Protein AF-U7V4X0-F1 (afdb_monomer_lite)

Radius of gyration: 21.75 Å; chains: 1; bounding box: 65×29×73 Å

Secondary structure (DSSP, 8-state):
-----------PPPTT-S-----S-EEEEE-TTS-EEEEESEEETTSPEEEEEE--B-TTSSSBPEEEEEEGGGTS-BSS---BTTB--S-SSEEEEEE--TTS-EEEEEPP--TTTBPTTPPPP-TT-EEEEEEEESSSSTTPPPB-SEEEEEEEE--------------

pLDDT: mean 84.2, std 22.95, range [29.59, 98.75]

Foldseek 3Di:
DDDDDPPDDDDDPPVVPPDDPLPADWDWFADPVRKIKTWGQADEPQFWTKIKIFDQAFQVLQFHFKKWKAKPQLLQAWQDADADPPHDWPDGRTQDIDGAGSRRIDIDTGGQSDPNTTHPPRDHDDQQDKMWMWMFTDTRDPRGDTDIDTRDIHGYHYHPPPPDDDPPPDD

Sequence (171 aa):
GNQADPNQGGNQANPNQGGNNVVGEVDVHTYDDGAKVYIPEQWQVGQPLKIRGEGFKTQDGTSGSVIAVKLNGGALAPKVDATFEGKKGNSTGVWLYIQADANGNFTAEIPFPGADQVKEGVAVPNVGDEVSVNLLSGSMKKGDTPRGGEANDVTIVAGGGNNAGGNNAGG

Structure (mmCIF, N/CA/C/O backbone):
data_AF-U7V4X0-F1
#
_entry.id   AF-U7V4X0-F1
#
loop_
_atom_site.group_PDB
_atom_site.id
_atom_site.type_symbol
_atom_site.label_atom_id
_atom_site.label_alt_id
_atom_site.label_comp_id
_atom_site.label_asym_id
_atom_site.label_entity_id
_atom_site.label_seq_id
_atom_site.pdbx_PDB_ins_code
_atom_site.Cartn_x
_atom_site.Cartn_y
_atom_site.Cartn_z
_atom_site.occupancy
_atom_site.B_iso_or_equiv
_atom_site.auth_seq_id
_atom_site.auth_comp_id
_atom_site.auth_asym_id
_atom_site.auth_atom_id
_atom_site.pdbx_PDB_model_num
ATOM 1 N N . GLY A 1 1 ? -43.343 -9.900 -55.733 1.00 36.16 1 GLY A N 1
ATOM 2 C CA . GLY A 1 1 ? -43.227 -11.169 -54.996 1.00 36.16 1 GLY A CA 1
ATOM 3 C C . GLY A 1 1 ? -41.993 -11.097 -54.132 1.00 36.16 1 GLY A C 1
ATOM 4 O O . GLY A 1 1 ? -40.939 -10.813 -54.674 1.00 36.16 1 GLY A O 1
ATOM 5 N N . ASN A 1 2 ? -42.187 -11.310 -52.833 1.00 38.78 2 ASN A N 1
ATOM 6 C CA . ASN A 1 2 ? -41.221 -11.404 -51.734 1.00 38.78 2 ASN A CA 1
ATOM 7 C C . ASN A 1 2 ? -40.385 -10.172 -51.342 1.00 38.78 2 ASN A C 1
ATOM 9 O O . ASN A 1 2 ? -39.346 -9.847 -51.901 1.00 38.78 2 ASN A O 1
ATOM 13 N N . GLN A 1 3 ? -40.898 -9.570 -50.272 1.00 40.66 3 GLN A N 1
ATOM 14 C CA . GLN A 1 3 ? -40.283 -8.750 -49.238 1.00 40.66 3 GLN A CA 1
ATOM 15 C C . GLN A 1 3 ? -39.162 -9.508 -48.495 1.00 40.66 3 GLN A C 1
ATOM 17 O O . GLN A 1 3 ? -39.349 -10.670 -48.139 1.00 40.66 3 GLN A O 1
ATOM 22 N N . ALA A 1 4 ? -38.048 -8.829 -48.208 1.00 37.16 4 ALA A N 1
ATOM 23 C CA . ALA A 1 4 ? -37.154 -9.136 -47.089 1.00 37.16 4 ALA A CA 1
ATOM 24 C C . ALA A 1 4 ? -36.409 -7.853 -46.672 1.00 37.16 4 ALA A C 1
ATOM 26 O O . ALA A 1 4 ? -35.612 -7.304 -47.429 1.00 37.16 4 ALA A O 1
ATOM 27 N N . ASP A 1 5 ? -36.741 -7.368 -45.481 1.00 45.66 5 ASP A N 1
ATOM 28 C CA . ASP A 1 5 ? -36.078 -6.301 -44.728 1.00 45.66 5 ASP A CA 1
ATOM 29 C C . ASP A 1 5 ? -34.897 -6.911 -43.945 1.00 45.66 5 ASP A C 1
ATOM 31 O O . ASP A 1 5 ? -35.098 -7.963 -43.332 1.00 45.66 5 ASP A O 1
ATOM 35 N N . PRO A 1 6 ? -33.687 -6.319 -43.931 1.00 42.66 6 PRO A N 1
ATOM 36 C CA . PRO A 1 6 ? -32.639 -6.726 -43.011 1.00 42.66 6 PRO A CA 1
ATOM 37 C C . PRO A 1 6 ? -32.286 -5.597 -42.036 1.00 42.66 6 PRO A C 1
ATOM 39 O O . PRO A 1 6 ? -31.148 -5.137 -41.989 1.00 42.66 6 PRO A O 1
ATOM 42 N N . ASN A 1 7 ? -33.233 -5.183 -41.199 1.00 45.16 7 ASN A N 1
ATOM 43 C CA . ASN A 1 7 ? -32.886 -4.664 -39.882 1.00 45.16 7 ASN A CA 1
ATOM 44 C C . ASN A 1 7 ? -32.967 -5.809 -38.865 1.00 45.16 7 ASN A C 1
ATOM 46 O O . ASN A 1 7 ? -34.043 -6.086 -38.345 1.00 45.16 7 ASN A O 1
ATOM 50 N N . GLN A 1 8 ? -31.836 -6.478 -38.601 1.00 37.00 8 GLN A N 1
ATOM 51 C CA . GLN A 1 8 ? -31.491 -7.078 -37.300 1.00 37.00 8 GLN A CA 1
ATOM 52 C C . GLN A 1 8 ? -30.094 -7.723 -37.330 1.00 37.00 8 GLN A C 1
ATOM 54 O O . GLN A 1 8 ? -29.831 -8.638 -38.103 1.00 37.00 8 GLN A O 1
ATOM 59 N N . GLY A 1 9 ? -29.211 -7.246 -36.449 1.00 30.27 9 GLY A N 1
ATOM 60 C CA . GLY A 1 9 ? -27.835 -7.720 -36.263 1.00 30.27 9 GLY A CA 1
ATOM 61 C C . GLY A 1 9 ? -26.898 -6.521 -36.104 1.00 30.27 9 GLY A C 1
ATOM 62 O O . GLY A 1 9 ? -26.210 -6.137 -37.034 1.00 30.27 9 GLY A O 1
ATOM 63 N N . GLY A 1 10 ? -26.935 -5.767 -35.007 1.00 34.62 10 GLY A N 1
ATOM 64 C CA . GLY A 1 10 ? -26.677 -6.299 -33.676 1.00 34.62 10 GLY A CA 1
ATOM 65 C C . GLY A 1 10 ? -25.168 -6.384 -33.445 1.00 34.62 10 GLY A C 1
ATOM 66 O O . GLY A 1 10 ? -24.607 -7.468 -33.438 1.00 34.62 10 GLY A O 1
ATOM 67 N N . ASN A 1 11 ? -24.515 -5.236 -33.270 1.00 41.41 11 ASN A N 1
ATOM 68 C CA . ASN A 1 11 ? -23.430 -5.123 -32.303 1.00 41.41 11 ASN A CA 1
ATOM 69 C C . ASN A 1 11 ? -23.333 -3.658 -31.887 1.00 41.41 11 ASN A C 1
ATOM 71 O O . ASN A 1 11 ? -22.601 -2.853 -32.460 1.00 41.41 11 ASN A O 1
ATOM 75 N N . GLN A 1 12 ? -24.155 -3.308 -30.897 1.00 37.59 12 GLN A N 1
ATOM 76 C CA . GLN A 1 12 ? -23.847 -2.178 -30.039 1.00 37.59 12 GLN A CA 1
ATOM 77 C C . GLN A 1 12 ? -22.413 -2.397 -29.563 1.00 37.59 12 GLN A C 1
ATOM 79 O O . GLN A 1 12 ? -22.116 -3.420 -28.944 1.00 37.59 12 GLN A O 1
ATOM 84 N N . ALA A 1 13 ? -21.524 -1.472 -29.919 1.00 36.62 13 ALA A N 1
ATOM 85 C CA . ALA A 1 13 ? -20.204 -1.399 -29.332 1.00 36.62 13 ALA A CA 1
ATOM 86 C C . ALA A 1 13 ? -20.380 -1.508 -27.816 1.00 36.62 13 ALA A C 1
ATOM 88 O O . ALA A 1 13 ? -21.064 -0.681 -27.212 1.00 36.62 13 ALA A O 1
ATOM 89 N N . ASN A 1 14 ? -19.838 -2.571 -27.223 1.00 39.50 14 ASN A N 1
ATOM 90 C CA . ASN A 1 14 ? -19.773 -2.684 -25.779 1.00 39.50 14 ASN A CA 1
ATOM 91 C C . ASN A 1 14 ? -18.962 -1.470 -25.284 1.00 39.50 14 ASN A C 1
ATOM 93 O O . ASN A 1 14 ? -17.792 -1.353 -25.660 1.00 39.50 14 ASN A O 1
ATOM 97 N N . PRO A 1 15 ? -19.536 -0.562 -24.476 1.00 43.69 15 PRO A N 1
ATOM 98 C CA . PRO A 1 15 ? -18.831 0.628 -24.012 1.00 43.69 15 PRO A CA 1
ATOM 99 C C . PRO A 1 15 ? -17.681 0.323 -23.033 1.00 43.69 15 PRO A C 1
ATOM 101 O O . PRO A 1 15 ? -17.027 1.248 -22.566 1.00 43.69 15 PRO A O 1
ATOM 104 N N . ASN A 1 16 ? -17.347 -0.950 -22.782 1.00 41.72 16 ASN A N 1
ATOM 105 C CA . ASN A 1 16 ? -16.147 -1.344 -22.037 1.00 41.72 16 ASN A CA 1
ATOM 106 C C . ASN A 1 16 ? -14.811 -1.125 -22.778 1.00 41.72 16 ASN A C 1
ATOM 108 O O . ASN A 1 16 ? -13.767 -1.529 -22.271 1.00 41.72 16 ASN A O 1
ATOM 112 N N . GLN A 1 17 ? -14.782 -0.432 -23.920 1.00 40.59 17 GLN A N 1
ATOM 113 C CA . GLN A 1 17 ? -13.534 0.098 -24.497 1.00 40.59 17 GLN A CA 1
ATOM 114 C C . GLN A 1 17 ? -13.095 1.412 -23.823 1.00 40.59 17 GLN A C 1
ATOM 116 O O . GLN A 1 17 ? -12.699 2.374 -24.476 1.00 40.59 17 GLN A O 1
ATOM 121 N N . GLY A 1 18 ? -13.156 1.437 -22.491 1.00 29.59 18 GLY A N 1
ATOM 122 C CA . GLY A 1 18 ? -12.633 2.496 -21.639 1.00 29.59 18 GLY A CA 1
ATOM 123 C C . GLY A 1 18 ? -11.625 1.916 -20.653 1.00 29.59 18 GLY A C 1
ATOM 124 O O . GLY A 1 18 ? -12.014 1.442 -19.595 1.00 29.59 18 GLY A O 1
ATOM 125 N N . GLY A 1 19 ? -10.344 1.929 -21.033 1.00 36.62 19 GLY A N 1
ATOM 126 C CA . GLY A 1 19 ? -9.169 1.881 -20.150 1.00 36.62 19 GLY A CA 1
ATOM 127 C C . GLY A 1 19 ? -9.265 1.044 -18.871 1.00 36.62 19 GLY A C 1
ATOM 128 O O . GLY A 1 19 ? -9.115 1.593 -17.783 1.00 36.62 19 GLY A O 1
ATOM 129 N N . ASN A 1 20 ? -9.448 -0.272 -18.981 1.00 38.19 20 ASN A N 1
ATOM 130 C CA . ASN A 1 20 ? -9.337 -1.159 -17.826 1.00 38.19 20 ASN A CA 1
ATOM 131 C C . ASN A 1 20 ? -7.913 -1.728 -17.763 1.00 38.19 20 ASN A C 1
ATOM 133 O O . ASN A 1 20 ? -7.625 -2.787 -18.314 1.00 38.19 20 ASN A O 1
ATOM 137 N N . ASN A 1 21 ? -7.014 -0.997 -17.099 1.00 42.78 21 ASN A N 1
ATOM 138 C CA . ASN A 1 21 ? -5.688 -1.474 -16.695 1.00 42.78 21 ASN A CA 1
ATOM 139 C C . ASN A 1 21 ? -5.840 -2.526 -15.573 1.00 42.78 21 ASN A C 1
ATOM 141 O O . ASN A 1 21 ? -5.455 -2.296 -14.430 1.00 42.78 21 ASN A O 1
ATOM 145 N N . VAL A 1 22 ? -6.465 -3.664 -15.879 1.00 47.19 22 VAL A N 1
ATOM 146 C CA . VAL A 1 22 ? -6.387 -4.875 -15.052 1.00 47.19 22 VAL A CA 1
ATOM 147 C C . VAL A 1 22 ? -5.312 -5.739 -15.695 1.00 47.19 22 VAL A C 1
ATOM 149 O O . VAL A 1 22 ? -5.599 -6.684 -16.422 1.00 47.19 22 VAL A O 1
ATOM 152 N N . VAL 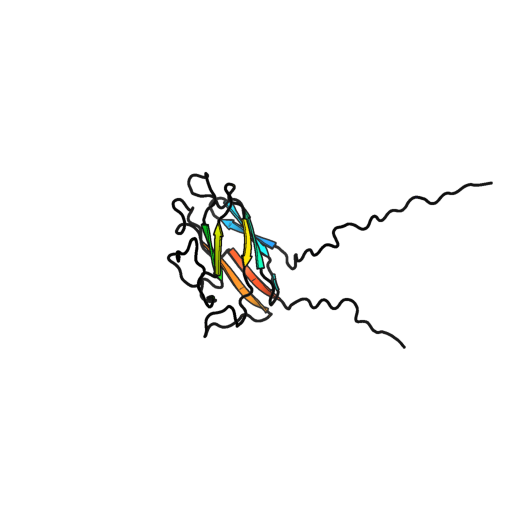A 1 23 ? -4.058 -5.319 -15.545 1.00 49.25 23 VAL A N 1
ATOM 153 C CA . VAL A 1 23 ? -2.915 -6.120 -15.985 1.00 49.25 23 VAL A CA 1
ATOM 154 C C . VAL A 1 23 ? -2.528 -6.994 -14.795 1.00 49.25 23 VAL A C 1
ATOM 156 O O . VAL A 1 23 ? -1.812 -6.539 -13.910 1.00 49.25 23 VAL A O 1
ATOM 159 N N . GLY A 1 24 ? -3.094 -8.202 -14.740 1.00 58.84 24 GLY A N 1
ATOM 160 C CA . GLY A 1 24 ? -2.758 -9.243 -13.762 1.00 58.84 24 GLY A CA 1
ATOM 161 C C . GLY A 1 24 ? -3.978 -9.930 -13.147 1.00 58.84 24 GLY A C 1
ATOM 162 O O . GLY A 1 24 ? -5.005 -9.289 -12.905 1.00 58.84 24 GLY A O 1
ATOM 163 N N . GLU A 1 25 ? -3.854 -11.233 -12.884 1.00 69.19 25 GLU A N 1
ATOM 164 C CA . GLU A 1 25 ? -4.691 -11.905 -11.887 1.00 69.19 25 GLU A CA 1
ATOM 165 C C . GLU A 1 25 ? -4.536 -11.171 -10.541 1.00 69.19 25 GLU A C 1
ATOM 167 O O . GLU A 1 25 ? -3.534 -10.498 -10.280 1.00 69.19 25 GLU A O 1
ATOM 172 N N . VAL A 1 26 ? -5.591 -11.190 -9.731 1.00 81.75 26 VAL A N 1
ATOM 173 C CA . VAL A 1 26 ? -5.639 -10.476 -8.453 1.00 81.75 26 VAL A CA 1
ATOM 174 C C . VAL A 1 26 ? -5.627 -11.514 -7.352 1.00 81.75 26 VAL A C 1
ATOM 176 O O . VAL A 1 26 ? -6.586 -12.280 -7.242 1.00 81.75 26 VAL A O 1
ATOM 179 N N . ASP A 1 27 ? -4.585 -11.491 -6.527 1.00 90.06 27 ASP A N 1
ATOM 180 C CA . ASP A 1 27 ? -4.525 -12.333 -5.342 1.00 90.06 27 ASP A CA 1
ATOM 181 C C . ASP A 1 27 ? -5.264 -11.679 -4.166 1.00 90.06 27 ASP A C 1
ATOM 183 O O . ASP A 1 27 ? -5.398 -10.448 -4.075 1.00 90.06 27 ASP A O 1
ATOM 187 N N . VAL A 1 28 ? -5.793 -12.523 -3.278 1.00 95.38 28 VAL A N 1
ATOM 188 C CA . VAL A 1 28 ? -6.607 -12.110 -2.134 1.00 95.38 28 VAL A CA 1
ATOM 189 C C . VAL A 1 28 ? -5.993 -12.610 -0.840 1.00 95.38 28 VAL A C 1
ATOM 191 O O . VAL A 1 28 ? -6.135 -13.773 -0.466 1.00 95.38 28 VAL A O 1
ATOM 194 N N . HIS A 1 29 ? -5.444 -11.681 -0.069 1.00 97.56 29 HIS A N 1
ATOM 195 C CA . HIS A 1 29 ? -5.005 -11.962 1.288 1.00 97.56 29 HIS A CA 1
ATOM 196 C C . HIS A 1 29 ? -6.142 -11.723 2.278 1.00 97.56 29 HIS A C 1
ATOM 198 O O . HIS A 1 29 ? -6.748 -10.649 2.289 1.00 97.56 29 HIS A O 1
ATOM 204 N N . THR A 1 30 ? -6.420 -12.714 3.128 1.00 98.06 30 THR A N 1
ATOM 205 C CA . THR A 1 30 ? -7.422 -12.624 4.200 1.00 98.06 30 THR A CA 1
ATOM 206 C C . THR A 1 30 ? -6.727 -12.652 5.558 1.00 98.06 30 THR A C 1
ATOM 208 O O . THR A 1 30 ? -6.048 -13.622 5.878 1.00 98.06 30 THR A O 1
ATOM 211 N N . TYR A 1 31 ? -6.925 -11.606 6.357 1.00 98.12 31 TYR A N 1
ATOM 212 C CA . TYR A 1 31 ? -6.426 -11.510 7.730 1.00 98.12 31 TYR A CA 1
ATOM 213 C C . TYR A 1 31 ? -7.283 -12.335 8.700 1.00 98.12 31 TYR A C 1
ATOM 215 O O . TYR A 1 31 ? -8.439 -12.648 8.408 1.00 98.12 31 TYR A O 1
ATOM 223 N N . ASP A 1 32 ? -6.747 -12.625 9.891 1.00 97.00 32 ASP A N 1
ATOM 224 C CA . ASP A 1 32 ? -7.414 -13.428 10.934 1.00 97.00 32 ASP A CA 1
ATOM 225 C C . ASP A 1 32 ? -8.806 -12.907 11.332 1.00 97.00 32 ASP A C 1
ATOM 227 O O . ASP A 1 32 ? -9.683 -13.678 11.720 1.00 97.00 32 ASP A O 1
ATOM 231 N N . ASP A 1 33 ? -9.026 -11.595 11.234 1.00 96.19 33 ASP A N 1
ATOM 232 C CA . ASP A 1 33 ? -10.302 -10.949 11.549 1.00 96.19 33 ASP A CA 1
ATOM 233 C C . ASP A 1 33 ? -11.275 -10.882 10.359 1.00 96.19 33 ASP A C 1
ATOM 235 O O . ASP A 1 33 ? -12.351 -10.289 10.458 1.00 96.19 33 ASP A O 1
ATOM 239 N N . GLY A 1 34 ? -10.908 -11.493 9.232 1.00 97.75 34 GLY A N 1
ATOM 240 C CA . GLY A 1 34 ? -11.701 -11.552 8.011 1.00 97.75 34 GLY A CA 1
ATOM 241 C C . GLY A 1 34 ? -11.565 -10.333 7.097 1.00 97.75 34 GLY A C 1
ATOM 242 O O . GLY A 1 34 ? -12.201 -10.325 6.040 1.00 97.75 34 GLY A O 1
ATOM 243 N N . ALA A 1 35 ? -10.755 -9.325 7.451 1.00 98.50 35 ALA A N 1
ATOM 244 C CA . ALA A 1 35 ? -10.411 -8.248 6.525 1.00 98.50 35 ALA A CA 1
ATOM 245 C C . ALA A 1 35 ? -9.663 -8.814 5.309 1.00 98.50 35 ALA A C 1
ATOM 247 O O . ALA A 1 35 ? -8.902 -9.775 5.428 1.00 98.50 35 ALA A O 1
ATOM 248 N N . LYS A 1 36 ? -9.86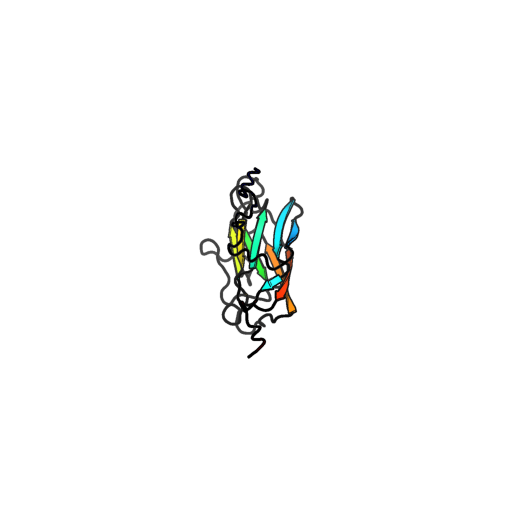8 -8.218 4.133 1.00 98.56 36 LYS A N 1
ATOM 249 C CA . LYS A 1 36 ? -9.300 -8.709 2.870 1.00 98.56 36 LYS A CA 1
ATOM 250 C C . LYS A 1 36 ? -8.628 -7.604 2.094 1.00 98.56 36 LYS A C 1
ATOM 252 O O . LYS A 1 36 ? -9.204 -6.527 1.961 1.00 98.56 36 LYS A O 1
ATOM 257 N N . VAL A 1 37 ? -7.470 -7.888 1.514 1.00 98.38 37 VAL A N 1
ATOM 258 C CA . VAL A 1 37 ? -6.839 -7.020 0.517 1.00 98.38 37 VAL A CA 1
ATOM 259 C C . VAL A 1 37 ? -6.688 -7.767 -0.801 1.00 98.38 37 VAL A C 1
ATOM 261 O O . VAL A 1 37 ? -6.387 -8.954 -0.828 1.00 98.38 37 VAL A O 1
ATOM 264 N N . TYR A 1 38 ? -6.942 -7.041 -1.880 1.00 97.69 38 TYR A N 1
ATOM 265 C CA . TYR A 1 38 ? -6.888 -7.490 -3.259 1.00 97.69 38 TYR A CA 1
ATOM 266 C C . TYR A 1 38 ? -5.714 -6.772 -3.921 1.00 97.69 38 TYR A C 1
ATOM 268 O O . TYR A 1 38 ? -5.734 -5.537 -4.030 1.00 97.69 38 TYR A O 1
ATOM 276 N N . ILE A 1 39 ? -4.693 -7.530 -4.318 1.00 97.06 39 ILE A N 1
ATOM 277 C CA . ILE A 1 39 ? -3.442 -7.002 -4.870 1.00 97.06 39 ILE A CA 1
ATOM 278 C C . ILE A 1 39 ? -3.185 -7.688 -6.218 1.00 97.06 39 ILE A C 1
ATOM 280 O O . ILE A 1 39 ? -3.175 -8.916 -6.265 1.00 97.06 39 ILE A O 1
ATOM 284 N N . PRO A 1 40 ? -2.992 -6.937 -7.317 1.00 94.62 40 PRO A N 1
ATOM 285 C CA . PRO A 1 40 ? -2.573 -7.527 -8.585 1.00 94.62 40 PRO A CA 1
ATOM 286 C C . PRO A 1 40 ? -1.249 -8.275 -8.424 1.00 94.62 40 PRO A C 1
ATOM 288 O O . PRO A 1 40 ? -0.341 -7.759 -7.781 1.00 94.62 40 PRO A O 1
ATOM 291 N N . GLU A 1 41 ? -1.105 -9.437 -9.053 1.00 94.06 41 GLU A N 1
ATOM 292 C CA . GLU A 1 41 ? 0.154 -10.204 -9.047 1.00 94.06 41 GLU A CA 1
ATOM 293 C C . GLU A 1 41 ? 1.277 -9.518 -9.837 1.00 94.06 41 GLU A C 1
ATOM 295 O O . GLU A 1 41 ? 2.451 -9.853 -9.699 1.00 94.06 41 GLU A O 1
ATOM 300 N N . GLN A 1 42 ? 0.927 -8.557 -10.695 1.00 95.25 42 GLN A N 1
ATOM 301 C CA . GLN A 1 42 ? 1.864 -7.871 -11.573 1.00 95.25 42 GLN A CA 1
ATOM 302 C C . GLN A 1 42 ? 1.868 -6.368 -11.318 1.00 95.25 42 GLN A C 1
ATOM 304 O O . GLN A 1 42 ? 0.822 -5.723 -11.227 1.00 95.25 42 GLN A O 1
ATOM 309 N N . TRP A 1 43 ? 3.068 -5.791 -11.283 1.00 95.94 43 TRP A N 1
ATOM 310 C CA . TRP A 1 43 ? 3.269 -4.354 -11.170 1.00 95.94 43 TRP A CA 1
ATOM 311 C C . TRP A 1 43 ? 4.015 -3.823 -12.390 1.00 95.94 43 TRP A C 1
ATOM 313 O O . TRP A 1 43 ? 5.212 -4.035 -12.577 1.00 95.94 43 TRP A O 1
ATOM 323 N N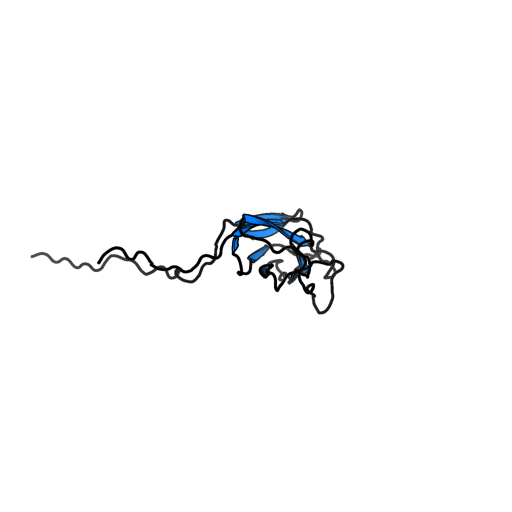 . GLN A 1 44 ? 3.290 -3.111 -13.246 1.00 95.25 44 GLN A N 1
ATOM 324 C CA . GLN A 1 44 ? 3.860 -2.528 -14.450 1.00 95.25 44 GLN A CA 1
ATOM 325 C C . GLN A 1 44 ? 4.850 -1.398 -14.127 1.00 95.25 44 GLN A C 1
ATOM 327 O O . GLN A 1 44 ? 4.513 -0.450 -13.412 1.00 95.25 44 GLN A O 1
ATOM 332 N N . VAL A 1 45 ? 6.042 -1.455 -14.733 1.00 95.31 45 VAL A N 1
ATOM 333 C CA . VAL A 1 45 ? 7.076 -0.417 -14.600 1.00 95.31 45 VAL A CA 1
ATOM 334 C C . VAL A 1 45 ? 6.503 0.975 -14.872 1.00 95.31 45 VAL A C 1
ATOM 336 O O . VAL A 1 45 ? 5.899 1.234 -15.918 1.00 95.31 45 VAL A O 1
ATOM 339 N N . GLY A 1 46 ? 6.722 1.878 -13.915 1.00 94.50 46 GLY A N 1
ATOM 340 C CA . GLY A 1 46 ? 6.327 3.285 -13.991 1.00 94.50 46 GLY A CA 1
ATOM 341 C C . GLY A 1 46 ? 4.834 3.561 -13.789 1.00 94.50 46 GLY A C 1
ATOM 342 O O . GLY A 1 46 ? 4.439 4.723 -13.833 1.00 94.50 46 GLY A O 1
ATOM 343 N N . GLN A 1 47 ? 3.999 2.541 -13.569 1.00 96.00 47 GLN A N 1
ATOM 344 C CA . GLN A 1 47 ? 2.579 2.713 -13.248 1.00 96.00 47 GLN A CA 1
ATOM 345 C C . GLN A 1 47 ? 2.334 2.498 -11.753 1.00 96.00 47 GLN A C 1
ATOM 347 O O . GLN A 1 47 ? 3.022 1.685 -11.140 1.00 96.00 47 GLN A O 1
ATOM 352 N N . PRO A 1 48 ? 1.359 3.181 -11.134 1.00 96.69 48 PRO A N 1
ATOM 353 C CA . PRO A 1 48 ? 0.985 2.867 -9.762 1.00 96.69 48 PRO A CA 1
ATOM 354 C C . PRO A 1 48 ? 0.364 1.466 -9.654 1.00 96.69 48 PRO A C 1
ATOM 356 O O . PRO A 1 48 ? -0.389 1.049 -10.538 1.00 96.69 48 PRO A O 1
ATOM 359 N N . LEU A 1 49 ? 0.623 0.763 -8.548 1.00 97.06 49 LEU A N 1
ATOM 360 C CA . LEU A 1 49 ? -0.088 -0.474 -8.216 1.00 97.06 49 LEU A CA 1
ATOM 361 C C . LEU A 1 49 ? -1.420 -0.120 -7.566 1.00 97.06 49 LEU A C 1
ATOM 363 O O . LEU A 1 49 ? -1.456 0.518 -6.511 1.00 97.06 49 LEU A O 1
ATOM 367 N N . LYS A 1 50 ? -2.517 -0.537 -8.194 1.00 96.88 50 LYS A N 1
ATOM 368 C CA . LYS A 1 50 ? -3.868 -0.302 -7.683 1.00 96.88 50 LYS A CA 1
ATOM 369 C C . LYS A 1 50 ? -4.270 -1.444 -6.767 1.00 96.88 50 LYS A C 1
ATOM 371 O O . LYS A 1 50 ? -4.354 -2.582 -7.216 1.00 96.88 50 LYS A O 1
ATOM 376 N N . ILE A 1 51 ? -4.561 -1.131 -5.511 1.00 97.31 51 ILE A N 1
ATOM 377 C CA . ILE A 1 51 ? -5.013 -2.107 -4.517 1.00 97.31 51 ILE A CA 1
ATOM 378 C C . ILE A 1 51 ? -6.381 -1.728 -3.964 1.00 97.31 51 ILE A C 1
ATOM 380 O O . ILE A 1 51 ? -6.788 -0.559 -3.972 1.00 97.31 51 ILE A O 1
ATOM 384 N N . ARG A 1 52 ? -7.088 -2.726 -3.440 1.00 98.25 52 ARG A N 1
ATOM 385 C CA . ARG A 1 52 ? -8.387 -2.547 -2.791 1.00 98.25 52 ARG A CA 1
ATOM 386 C C . ARG A 1 52 ? -8.433 -3.337 -1.497 1.00 98.25 52 ARG A C 1
ATOM 388 O O . ARG A 1 52 ? -7.888 -4.432 -1.439 1.00 98.25 52 ARG A O 1
ATOM 395 N N . GLY A 1 53 ? -9.108 -2.811 -0.486 1.00 98.38 53 GLY A N 1
ATOM 396 C CA . GLY A 1 53 ? -9.343 -3.523 0.764 1.00 98.38 53 GLY A CA 1
ATOM 397 C C . GLY A 1 53 ? -10.797 -3.487 1.199 1.00 98.38 53 GLY A C 1
ATOM 398 O O . GLY A 1 53 ? -11.548 -2.591 0.811 1.00 98.38 53 GLY A O 1
ATOM 399 N N . GLU A 1 54 ? -11.170 -4.474 2.005 1.00 98.69 54 GLU A N 1
ATOM 400 C CA . GLU A 1 54 ? -12.495 -4.664 2.591 1.00 98.69 54 GLU A CA 1
ATOM 401 C C . GLU A 1 54 ? -12.370 -5.069 4.064 1.00 98.69 54 GLU A C 1
ATOM 403 O O . GLU A 1 54 ? -11.472 -5.823 4.440 1.00 98.69 54 GLU A O 1
ATOM 408 N N . GLY A 1 55 ? -13.294 -4.600 4.905 1.00 98.44 55 GLY A N 1
ATOM 409 C CA . GLY A 1 55 ? -13.389 -5.032 6.304 1.00 98.44 55 GLY A CA 1
ATOM 410 C C . GLY A 1 55 ? -12.302 -4.499 7.246 1.00 98.44 55 GLY A C 1
ATOM 411 O O . GLY A 1 55 ? -12.272 -4.896 8.409 1.00 98.44 55 GLY A O 1
ATOM 412 N N . PHE A 1 56 ? -11.453 -3.562 6.813 1.00 98.62 56 PHE A N 1
ATOM 413 C CA . PHE A 1 56 ? -10.435 -2.916 7.652 1.00 98.62 56 PHE A CA 1
ATOM 414 C C . PHE A 1 56 ? -11.056 -1.923 8.639 1.00 98.62 56 PHE A C 1
ATOM 416 O O . PHE A 1 56 ? -10.909 -0.707 8.513 1.00 98.62 56 PHE A O 1
ATOM 423 N N . LYS A 1 57 ? -11.774 -2.438 9.635 1.00 98.56 57 LYS A N 1
ATOM 424 C CA . LYS A 1 57 ? -12.415 -1.645 10.685 1.00 98.56 57 LYS A CA 1
ATOM 425 C C . LYS A 1 57 ? -11.564 -1.559 11.947 1.00 98.56 57 LYS A C 1
ATOM 427 O O . LYS A 1 57 ? -10.755 -2.452 12.223 1.00 98.56 57 LYS A O 1
ATOM 432 N N . THR A 1 58 ? -11.786 -0.491 12.713 1.00 98.50 58 THR A N 1
ATOM 433 C CA . THR A 1 58 ? -11.372 -0.368 14.115 1.00 98.50 58 THR A CA 1
ATOM 434 C C . THR A 1 58 ? -12.001 -1.476 14.962 1.00 98.50 58 THR A C 1
ATOM 436 O O . THR A 1 58 ? -13.002 -2.073 14.573 1.00 98.50 58 THR A O 1
ATOM 439 N N . GLN A 1 59 ? -11.419 -1.760 16.125 1.00 98.00 59 GLN A N 1
ATOM 440 C CA . GLN A 1 59 ? -11.808 -2.880 16.991 1.00 98.00 59 GLN A CA 1
ATOM 441 C C . GLN A 1 59 ? -13.249 -2.778 17.509 1.00 98.00 59 GLN A C 1
ATOM 443 O O . GLN A 1 59 ? -13.888 -3.787 17.785 1.00 98.00 59 GLN A O 1
ATOM 448 N N . ASP A 1 60 ? -13.768 -1.557 17.633 1.00 97.00 60 ASP A N 1
ATOM 449 C CA . ASP A 1 60 ? -15.165 -1.286 17.977 1.00 97.00 60 ASP A CA 1
ATOM 450 C C . ASP A 1 60 ? -16.126 -1.398 16.774 1.00 97.00 60 ASP A C 1
ATOM 452 O O . ASP A 1 60 ? -17.338 -1.279 16.937 1.00 97.00 60 ASP A O 1
ATOM 456 N N . GLY A 1 61 ? -15.603 -1.605 15.562 1.00 97.00 61 GLY A N 1
ATOM 457 C CA . GLY A 1 61 ? -16.368 -1.738 14.325 1.00 97.00 61 GLY A CA 1
ATOM 458 C C . GLY A 1 61 ? -17.010 -0.445 13.808 1.00 97.00 61 GLY A C 1
ATOM 459 O O . GLY A 1 61 ? -17.763 -0.506 12.830 1.00 97.00 61 GLY A O 1
ATOM 460 N N . THR A 1 62 ? -16.745 0.708 14.434 1.00 96.12 62 THR A N 1
ATOM 461 C CA . THR A 1 62 ? -17.470 1.964 14.157 1.00 96.12 62 THR A CA 1
ATOM 462 C C . THR A 1 62 ? -16.848 2.806 13.046 1.00 96.12 62 THR A C 1
ATOM 464 O O . THR A 1 62 ? -17.515 3.672 12.480 1.00 96.12 62 THR A O 1
ATOM 467 N N . SER A 1 63 ? -15.577 2.571 12.714 1.00 97.56 63 SER A N 1
ATOM 468 C CA . SER A 1 63 ? -14.862 3.333 11.694 1.00 97.56 63 SER A CA 1
ATOM 469 C C . SER A 1 63 ? -13.804 2.489 10.985 1.00 97.56 63 SER A C 1
ATOM 471 O O . SER A 1 63 ? -13.492 1.378 11.410 1.00 97.56 63 SER A O 1
ATOM 473 N N . GLY A 1 64 ? -13.227 3.013 9.906 1.00 98.25 64 GLY A N 1
ATOM 474 C CA . GLY A 1 64 ? -12.098 2.370 9.242 1.00 98.25 64 GLY A CA 1
ATOM 475 C C . GLY A 1 64 ? -10.796 2.529 10.021 1.00 98.25 64 GLY A C 1
ATOM 476 O O . GLY A 1 64 ? -10.563 3.560 10.670 1.00 98.25 64 GLY A O 1
ATOM 477 N N . SER A 1 65 ? -9.931 1.523 9.935 1.00 98.56 65 SER A N 1
ATOM 478 C CA . SER A 1 65 ? -8.553 1.608 10.414 1.00 98.56 65 SER A CA 1
ATOM 479 C C . SER A 1 65 ? -7.687 2.483 9.508 1.00 98.56 65 SER A C 1
ATOM 481 O O . SER A 1 65 ? -8.012 2.697 8.338 1.00 98.56 65 SER A O 1
ATOM 483 N N . VAL A 1 66 ? -6.565 2.957 10.047 1.00 98.00 66 VAL A N 1
ATOM 484 C CA . VAL A 1 66 ? -5.453 3.489 9.252 1.00 98.00 66 VAL A CA 1
ATOM 485 C C . VAL A 1 66 ? -4.445 2.371 8.986 1.00 98.00 66 VAL A C 1
ATOM 487 O O . VAL A 1 66 ? -4.014 1.669 9.901 1.00 98.00 66 VAL A O 1
ATOM 490 N N . ILE A 1 67 ? -4.069 2.211 7.720 1.00 98.00 67 ILE A N 1
ATOM 491 C CA . ILE A 1 67 ? -3.173 1.170 7.223 1.00 98.00 67 ILE A CA 1
ATOM 492 C C . ILE A 1 67 ? -1.898 1.826 6.694 1.00 98.00 67 ILE A C 1
ATOM 494 O O . ILE A 1 67 ? -1.968 2.743 5.885 1.00 98.00 67 ILE A O 1
ATOM 498 N N . ALA A 1 68 ? -0.736 1.353 7.126 1.00 97.62 68 ALA A N 1
ATOM 499 C CA . ALA A 1 68 ? 0.565 1.665 6.553 1.00 97.62 68 ALA A CA 1
ATOM 500 C C . ALA A 1 68 ? 0.925 0.627 5.486 1.00 97.62 68 ALA A C 1
ATOM 502 O O . ALA A 1 68 ? 0.789 -0.573 5.725 1.00 97.62 68 ALA A O 1
ATOM 503 N N . VAL A 1 69 ? 1.437 1.084 4.347 1.00 98.19 69 VAL A N 1
ATOM 504 C CA . VAL A 1 69 ? 1.944 0.223 3.274 1.00 98.19 69 VAL A CA 1
ATOM 505 C C . VAL A 1 69 ? 3.465 0.286 3.241 1.00 98.19 69 VAL A C 1
ATOM 507 O O . VAL A 1 69 ? 4.052 1.373 3.229 1.00 98.19 69 VAL A O 1
ATOM 510 N N . LYS A 1 70 ? 4.103 -0.882 3.198 1.00 98.19 70 LYS A N 1
ATOM 511 C CA . LYS A 1 70 ? 5.545 -1.030 3.000 1.00 98.19 70 LYS A CA 1
ATOM 512 C C . LYS A 1 70 ? 5.840 -1.986 1.859 1.00 98.19 70 LYS A C 1
ATOM 514 O O . LYS A 1 70 ? 5.045 -2.879 1.590 1.00 98.19 70 LYS A O 1
ATOM 519 N N . LEU A 1 71 ? 7.019 -1.820 1.269 1.00 98.62 71 LEU A N 1
ATOM 520 C CA . LEU A 1 71 ? 7.551 -2.721 0.254 1.00 98.62 71 LEU A CA 1
ATOM 521 C C . LEU A 1 71 ? 8.785 -3.457 0.793 1.00 98.62 71 LEU A C 1
ATOM 523 O O . LEU A 1 71 ? 9.628 -2.834 1.452 1.00 98.62 71 LEU A O 1
ATOM 527 N N . ASN A 1 72 ? 8.890 -4.763 0.544 1.00 98.06 72 ASN A N 1
ATOM 528 C CA . ASN A 1 72 ? 9.944 -5.653 1.048 1.00 98.06 72 ASN A CA 1
ATOM 529 C C . ASN A 1 72 ? 10.166 -5.491 2.564 1.00 98.06 72 ASN A C 1
ATOM 531 O O . ASN A 1 72 ? 11.280 -5.228 3.025 1.00 98.06 72 ASN A O 1
ATOM 535 N N . GLY A 1 73 ? 9.088 -5.488 3.353 1.00 96.31 73 GLY A N 1
ATOM 536 C CA . GLY A 1 73 ? 9.132 -5.262 4.806 1.00 96.31 73 GLY A CA 1
ATOM 537 C C . GLY A 1 73 ? 9.578 -3.854 5.240 1.00 96.31 73 GLY A C 1
ATOM 538 O O . GLY A 1 73 ? 9.730 -3.587 6.437 1.00 96.31 73 GLY A O 1
ATOM 539 N N . GLY A 1 74 ? 9.760 -2.930 4.294 1.00 97.06 74 GLY A N 1
ATOM 540 C CA . GLY A 1 74 ? 10.327 -1.592 4.484 1.00 97.06 74 GLY A CA 1
ATOM 541 C C . GLY A 1 74 ? 11.787 -1.460 4.036 1.00 97.06 74 GLY A C 1
ATOM 542 O O . GLY A 1 74 ? 12.348 -0.374 4.171 1.00 97.06 74 GLY A O 1
ATOM 543 N N . ALA A 1 75 ? 12.407 -2.526 3.514 1.00 97.44 75 ALA A N 1
ATOM 544 C CA . ALA A 1 75 ? 13.763 -2.475 2.965 1.00 97.44 75 ALA A CA 1
ATOM 545 C C . ALA A 1 75 ? 13.816 -1.706 1.636 1.00 97.44 75 ALA A C 1
ATOM 547 O O . ALA A 1 75 ? 14.751 -0.936 1.405 1.00 97.44 75 ALA A O 1
ATOM 548 N N . LEU A 1 76 ? 12.782 -1.848 0.799 1.00 98.44 76 LEU A N 1
ATOM 549 C CA . LEU A 1 76 ? 12.575 -0.989 -0.362 1.00 98.44 76 LEU A CA 1
ATOM 550 C C . LEU A 1 76 ? 11.950 0.322 0.122 1.00 98.44 76 LEU A C 1
ATOM 552 O O . LEU A 1 76 ? 10.747 0.525 0.016 1.00 98.44 76 LEU A O 1
ATOM 556 N N . ALA A 1 77 ? 12.748 1.172 0.766 1.00 97.94 77 ALA A N 1
ATOM 557 C CA . ALA A 1 77 ? 12.263 2.384 1.424 1.00 97.94 77 ALA A CA 1
ATOM 558 C C . ALA A 1 77 ? 12.072 3.552 0.433 1.00 97.94 77 ALA A C 1
ATOM 560 O O . ALA A 1 77 ? 12.932 3.759 -0.432 1.00 97.94 77 ALA A O 1
ATOM 561 N N . PRO A 1 78 ? 11.015 4.374 0.590 1.00 97.94 78 PRO A N 1
ATOM 562 C CA . PRO A 1 78 ? 10.858 5.588 -0.195 1.00 97.94 78 PRO A CA 1
ATOM 563 C C . PRO A 1 78 ? 11.873 6.649 0.247 1.00 97.94 78 PRO A C 1
ATOM 565 O O . PRO A 1 78 ? 12.375 6.649 1.375 1.00 97.94 78 PRO A O 1
ATOM 568 N N . LYS A 1 79 ? 12.151 7.606 -0.636 1.00 96.88 79 LYS A N 1
ATOM 569 C CA . LYS A 1 79 ? 13.042 8.743 -0.376 1.00 96.88 79 LYS A CA 1
ATOM 570 C C . LYS A 1 79 ? 12.566 9.592 0.800 1.00 96.88 79 LYS A C 1
ATOM 572 O O . LYS A 1 79 ? 13.381 10.114 1.561 1.00 96.88 79 LYS A O 1
ATOM 577 N N . VAL A 1 80 ? 11.251 9.716 0.946 1.00 94.69 80 VAL A N 1
ATOM 578 C CA . VAL A 1 80 ? 10.593 10.380 2.068 1.00 94.69 80 VAL A CA 1
ATOM 579 C C . VAL A 1 80 ? 9.509 9.447 2.589 1.00 94.69 80 VAL A C 1
ATOM 581 O O . VAL A 1 80 ? 8.609 9.080 1.841 1.00 94.69 80 VAL A O 1
ATOM 584 N N . ASP A 1 81 ? 9.592 9.082 3.869 1.00 95.38 81 ASP A N 1
ATOM 585 C CA . ASP A 1 81 ? 8.527 8.320 4.524 1.00 95.38 81 ASP A CA 1
ATOM 586 C C . ASP A 1 81 ? 7.212 9.105 4.482 1.00 95.38 81 ASP A C 1
ATOM 588 O O . ASP A 1 81 ? 7.173 10.300 4.805 1.00 95.38 81 ASP A O 1
ATOM 592 N N . ALA A 1 82 ? 6.126 8.408 4.154 1.00 95.62 82 ALA A N 1
ATOM 593 C CA . ALA A 1 82 ? 4.789 8.963 4.230 1.00 95.62 82 ALA A CA 1
ATOM 594 C C . ALA A 1 82 ? 4.455 9.423 5.658 1.00 95.62 82 ALA A C 1
ATOM 596 O O . ALA A 1 82 ? 4.995 8.941 6.660 1.00 95.62 82 ALA A O 1
ATOM 597 N N . THR A 1 83 ? 3.508 10.352 5.751 1.00 95.06 83 THR A N 1
ATOM 598 C CA . THR A 1 83 ? 2.919 10.786 7.021 1.00 95.06 83 THR A CA 1
ATOM 599 C C . THR A 1 83 ? 1.406 10.677 6.940 1.00 95.06 83 THR A C 1
ATOM 601 O O . THR A 1 83 ? 0.830 10.753 5.856 1.00 95.06 83 THR A O 1
ATOM 604 N N . PHE A 1 84 ? 0.764 10.508 8.089 1.00 94.06 84 PHE A N 1
ATOM 605 C CA . PHE A 1 84 ? -0.684 10.579 8.224 1.00 94.06 84 PHE A CA 1
ATOM 606 C C . PHE A 1 84 ? -1.014 11.732 9.166 1.00 94.06 84 PHE A C 1
ATOM 608 O O . PHE A 1 84 ? -0.495 11.779 10.281 1.00 94.06 84 PHE A O 1
ATOM 615 N N . GLU A 1 85 ? -1.806 12.701 8.700 1.00 93.50 85 GLU A N 1
ATOM 616 C CA . GLU A 1 85 ? -2.137 13.920 9.461 1.00 93.50 85 GLU A CA 1
ATOM 617 C C . GLU A 1 85 ? -0.890 14.656 10.004 1.00 93.50 85 GLU A C 1
ATOM 619 O O . GLU A 1 85 ? -0.863 15.150 11.132 1.00 93.50 85 GLU A O 1
ATOM 624 N N . GLY A 1 86 ? 0.191 14.682 9.215 1.00 91.12 86 GLY A N 1
ATOM 625 C CA . GLY A 1 86 ? 1.468 15.301 9.590 1.00 91.12 86 GLY A CA 1
ATOM 626 C C . GLY A 1 86 ? 2.297 14.511 10.609 1.00 91.12 86 GLY A C 1
ATOM 627 O O . GLY A 1 86 ? 3.371 14.964 11.005 1.00 91.12 86 GLY A O 1
ATOM 628 N N . LYS A 1 87 ? 1.842 13.324 11.027 1.00 88.00 87 LYS A N 1
ATOM 629 C CA . LYS A 1 87 ? 2.555 12.446 11.959 1.00 88.00 87 LYS A CA 1
ATOM 630 C C . LYS A 1 87 ? 3.214 11.293 11.217 1.00 88.00 87 LYS A C 1
ATOM 632 O O . LYS A 1 87 ? 2.623 10.672 10.333 1.00 88.00 87 LYS A O 1
ATOM 637 N N . LYS A 1 88 ? 4.444 10.978 11.616 1.00 82.81 88 LYS A N 1
ATOM 638 C CA . LYS A 1 88 ? 5.074 9.700 11.281 1.00 82.81 88 LYS A CA 1
ATOM 639 C C . LYS A 1 88 ? 4.530 8.632 12.222 1.00 82.81 88 LYS A C 1
ATOM 641 O O . LYS A 1 88 ? 4.359 8.896 13.411 1.00 82.81 88 LYS A O 1
ATOM 646 N N . GLY A 1 89 ? 4.268 7.445 11.690 1.00 75.75 89 GLY A N 1
ATOM 647 C CA . GLY A 1 89 ? 4.035 6.271 12.520 1.00 75.75 89 GLY A CA 1
ATOM 648 C C . GLY A 1 89 ? 5.311 5.787 13.197 1.00 75.75 89 GLY A C 1
ATOM 649 O O . GLY A 1 89 ? 6.402 6.305 12.965 1.00 75.75 89 GLY A O 1
ATOM 650 N N . ASN A 1 90 ? 5.183 4.725 13.989 1.00 77.69 90 ASN A N 1
ATOM 651 C CA . ASN A 1 90 ? 6.308 4.108 14.706 1.00 77.69 90 ASN A CA 1
ATOM 652 C C . ASN A 1 90 ? 7.238 3.287 13.797 1.00 77.69 90 ASN A C 1
ATOM 654 O O . ASN A 1 90 ? 8.055 2.508 14.281 1.00 77.69 90 ASN A O 1
ATOM 658 N N . SER A 1 91 ? 7.087 3.417 12.481 1.00 78.94 91 SER A N 1
ATOM 659 C CA . SER A 1 91 ? 7.800 2.623 11.501 1.00 78.94 91 SER A CA 1
ATOM 660 C C . SER A 1 91 ? 8.408 3.493 10.411 1.00 78.94 91 SER A C 1
ATOM 662 O O . SER A 1 91 ? 7.785 4.441 9.944 1.00 78.94 91 SER A O 1
ATOM 664 N N . THR A 1 92 ? 9.593 3.096 9.959 1.00 91.06 92 THR A N 1
ATOM 665 C CA . THR A 1 92 ? 10.265 3.613 8.762 1.00 91.06 92 THR A CA 1
ATOM 666 C C . THR A 1 92 ? 9.891 2.794 7.523 1.00 91.06 92 THR A C 1
ATOM 668 O O . THR A 1 92 ? 9.307 1.707 7.649 1.00 91.06 92 THR A O 1
ATOM 671 N N . GLY A 1 93 ? 10.225 3.307 6.335 1.00 96.38 93 GLY A N 1
ATOM 672 C CA . GLY A 1 93 ? 10.039 2.601 5.065 1.00 96.38 93 GLY A CA 1
ATOM 673 C C . GLY A 1 93 ? 8.587 2.584 4.585 1.00 96.38 93 GLY A C 1
ATOM 674 O O . GLY A 1 93 ? 8.191 1.669 3.865 1.00 96.38 93 GLY A O 1
ATOM 675 N N . VAL A 1 94 ? 7.772 3.540 5.041 1.00 97.62 94 VAL A N 1
ATOM 676 C CA . VAL A 1 94 ? 6.331 3.576 4.758 1.00 97.62 94 VAL A CA 1
ATOM 677 C C . VAL A 1 94 ? 6.080 4.401 3.503 1.00 97.62 94 VAL A C 1
ATOM 679 O O . VAL A 1 94 ? 6.356 5.599 3.486 1.00 97.62 94 VAL A O 1
ATOM 682 N N . TRP A 1 95 ? 5.520 3.761 2.479 1.00 98.06 95 TRP A N 1
ATOM 683 C CA . TRP A 1 95 ? 5.206 4.378 1.186 1.00 98.06 95 TRP A CA 1
ATOM 684 C C . TRP A 1 95 ? 3.914 5.181 1.208 1.00 98.06 95 TRP A C 1
ATOM 686 O O . TRP A 1 95 ? 3.812 6.218 0.561 1.00 98.06 95 TRP A O 1
ATOM 696 N N . LEU A 1 96 ? 2.918 4.696 1.946 1.00 96.62 96 LEU A N 1
ATOM 697 C CA . LEU A 1 96 ? 1.583 5.274 1.962 1.00 96.62 96 LEU A CA 1
ATOM 698 C C . LEU A 1 96 ? 0.884 4.959 3.285 1.00 96.62 96 LEU A C 1
ATOM 700 O O . LEU A 1 96 ? 1.060 3.874 3.840 1.00 96.62 96 LEU A O 1
ATOM 704 N N . TYR A 1 97 ? 0.051 5.892 3.744 1.00 97.69 97 TYR A N 1
ATOM 705 C CA . TYR A 1 97 ? -1.009 5.604 4.704 1.00 97.69 97 TYR A CA 1
ATOM 706 C C . TYR A 1 97 ? -2.366 5.660 4.009 1.00 97.69 97 TYR A C 1
ATOM 708 O O . TYR A 1 97 ? -2.648 6.595 3.261 1.00 97.69 97 TYR A O 1
ATOM 716 N N . ILE A 1 98 ? -3.212 4.675 4.285 1.00 98.00 98 ILE A N 1
ATOM 717 C CA . ILE A 1 98 ? -4.567 4.554 3.755 1.00 98.00 98 ILE A CA 1
ATOM 718 C C . ILE A 1 98 ? -5.524 4.626 4.938 1.00 98.00 98 ILE A C 1
ATOM 720 O O . ILE A 1 98 ? -5.406 3.845 5.877 1.00 98.00 98 ILE A O 1
ATOM 724 N N . GLN A 1 99 ? -6.483 5.545 4.901 1.00 98.00 99 GLN A N 1
ATOM 725 C CA . GLN A 1 99 ? -7.608 5.539 5.833 1.00 98.00 99 GLN A CA 1
ATOM 726 C C . GLN A 1 99 ? -8.760 4.796 5.16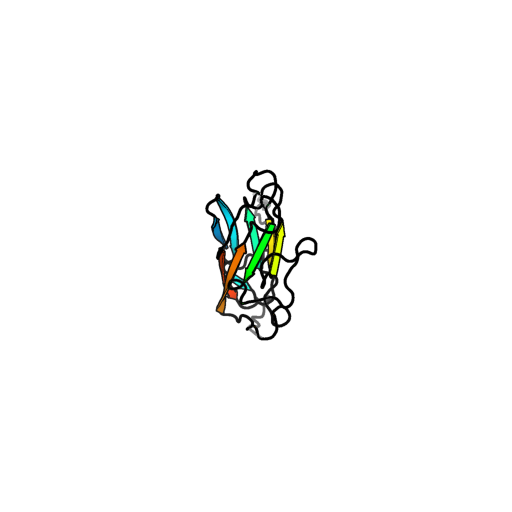2 1.00 98.00 99 GLN A C 1
ATOM 728 O O . GLN A 1 99 ? -9.313 5.282 4.177 1.00 98.00 99 GLN A O 1
ATOM 733 N N . ALA A 1 100 ? -9.122 3.628 5.694 1.00 98.69 100 ALA A N 1
ATOM 734 C CA . ALA A 1 100 ? -10.325 2.938 5.250 1.00 98.69 100 ALA A CA 1
ATOM 735 C C . ALA A 1 100 ? -11.577 3.754 5.607 1.00 98.69 100 ALA A C 1
ATOM 737 O O . ALA A 1 100 ? -11.586 4.508 6.588 1.00 98.69 100 ALA A O 1
ATOM 738 N N . ASP A 1 101 ? -12.640 3.604 4.825 1.00 98.56 101 ASP A N 1
ATOM 739 C CA . ASP A 1 101 ? -13.925 4.236 5.109 1.00 98.56 101 ASP A CA 1
ATOM 740 C C . ASP A 1 101 ? -14.613 3.618 6.346 1.00 98.56 101 ASP A C 1
ATOM 742 O O . ASP A 1 101 ? -14.111 2.684 6.973 1.00 98.56 101 ASP A O 1
ATOM 746 N N . ALA A 1 102 ? -15.791 4.123 6.725 1.00 97.56 102 ALA A N 1
ATOM 747 C CA . ALA A 1 102 ? -16.539 3.609 7.879 1.00 97.56 102 ALA A CA 1
ATOM 748 C C . ALA A 1 102 ? -16.954 2.125 7.754 1.00 97.56 102 ALA A C 1
ATOM 750 O O . ALA A 1 102 ? -17.190 1.452 8.760 1.00 97.56 102 ALA A O 1
ATOM 751 N N . ASN A 1 103 ? -17.019 1.594 6.532 1.00 97.50 103 ASN A N 1
ATOM 752 C CA . ASN A 1 103 ? -17.292 0.187 6.260 1.00 97.50 103 ASN A CA 1
ATOM 753 C C . ASN A 1 103 ? -16.015 -0.670 6.255 1.0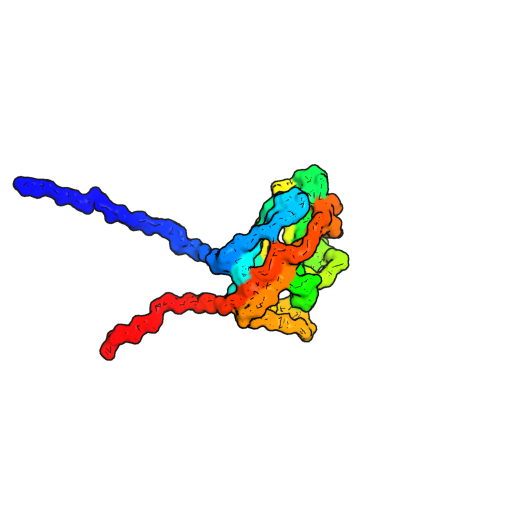0 97.50 103 ASN A C 1
ATOM 755 O O . ASN A 1 103 ? -16.112 -1.894 6.191 1.00 97.50 103 ASN A O 1
ATOM 759 N N . GLY A 1 104 ? -14.842 -0.053 6.404 1.00 98.56 104 GLY A N 1
ATOM 760 C CA . GLY A 1 104 ? -13.546 -0.716 6.337 1.00 98.56 104 GLY A CA 1
ATOM 761 C C . GLY A 1 104 ? -13.058 -0.936 4.905 1.00 98.56 104 GLY A C 1
ATOM 762 O O . GLY A 1 104 ? -12.164 -1.753 4.697 1.00 98.56 104 GLY A O 1
ATOM 763 N N . ASN A 1 105 ? -13.631 -0.242 3.921 1.00 98.75 105 ASN A N 1
ATOM 764 C CA . ASN A 1 105 ? -13.246 -0.378 2.522 1.00 98.75 105 ASN A CA 1
ATOM 765 C C . ASN A 1 105 ? -12.257 0.713 2.109 1.00 98.75 105 ASN A C 1
ATOM 767 O O . ASN A 1 105 ? -12.294 1.833 2.621 1.00 98.75 105 ASN A O 1
ATOM 771 N N . PHE A 1 106 ? -11.396 0.406 1.141 1.00 98.69 106 PHE A N 1
ATOM 772 C CA . PHE A 1 106 ? -10.551 1.405 0.491 1.00 98.69 106 PHE A CA 1
ATOM 773 C C . PHE A 1 106 ? -10.170 0.999 -0.931 1.00 98.69 106 PHE A C 1
ATOM 775 O O . PHE A 1 106 ? -10.134 -0.183 -1.267 1.00 98.69 106 PHE A O 1
ATOM 782 N N . THR A 1 107 ? -9.791 1.992 -1.730 1.00 98.06 107 THR A N 1
ATOM 783 C CA . THR A 1 107 ? -8.978 1.839 -2.943 1.00 98.06 107 THR A CA 1
ATOM 784 C C . THR A 1 107 ? -7.768 2.748 -2.810 1.00 98.06 107 THR A C 1
ATOM 786 O O . THR A 1 107 ? -7.918 3.887 -2.365 1.00 98.06 107 THR A O 1
ATOM 789 N N . ALA A 1 108 ? -6.588 2.271 -3.188 1.00 98.06 108 ALA A N 1
ATOM 790 C CA . ALA A 1 108 ? -5.360 3.046 -3.086 1.00 98.06 108 ALA A CA 1
ATOM 791 C C . ALA A 1 108 ? -4.412 2.754 -4.248 1.00 98.06 108 ALA A C 1
ATOM 793 O O . ALA A 1 108 ? -4.475 1.695 -4.871 1.00 98.06 108 ALA A O 1
ATOM 794 N N . GLU A 1 109 ? -3.525 3.707 -4.508 1.00 98.00 109 GLU A N 1
ATOM 795 C CA . GLU A 1 109 ? -2.486 3.614 -5.525 1.00 98.00 109 GLU A CA 1
ATOM 796 C C . GLU A 1 109 ? -1.123 3.725 -4.843 1.00 98.00 109 GLU A C 1
ATOM 798 O O . GLU A 1 109 ? -0.823 4.735 -4.205 1.00 98.00 109 GLU A O 1
ATOM 803 N N . ILE A 1 110 ? -0.306 2.677 -4.951 1.00 98.06 110 ILE A N 1
ATOM 804 C CA . ILE A 1 110 ? 1.075 2.693 -4.467 1.00 98.06 110 ILE A CA 1
ATOM 805 C C . ILE A 1 110 ? 1.955 3.207 -5.617 1.00 98.06 110 ILE A C 1
ATOM 807 O O . ILE A 1 110 ? 1.897 2.630 -6.706 1.00 98.06 110 ILE A O 1
ATOM 811 N N . PRO A 1 111 ? 2.758 4.273 -5.431 1.00 97.12 111 PRO A N 1
ATOM 812 C CA . PRO A 1 111 ? 3.674 4.753 -6.465 1.00 97.12 111 PRO A CA 1
ATOM 813 C C . PRO A 1 111 ? 4.703 3.686 -6.850 1.00 97.12 111 PRO A C 1
ATOM 815 O O . PRO A 1 111 ? 5.219 2.994 -5.973 1.00 97.12 111 PRO A O 1
ATOM 818 N N . PHE A 1 112 ? 5.029 3.572 -8.143 1.00 97.62 112 PHE A N 1
ATOM 819 C CA . PHE A 1 112 ? 6.094 2.668 -8.590 1.00 97.62 112 PHE A CA 1
ATOM 820 C C . PHE A 1 112 ? 7.431 3.056 -7.931 1.00 97.62 112 PHE A C 1
ATOM 822 O O . PHE A 1 112 ? 7.789 4.239 -7.968 1.00 97.62 112 PHE A O 1
ATOM 829 N N . PRO A 1 113 ? 8.197 2.103 -7.370 1.00 97.69 113 PRO A N 1
ATOM 830 C CA . PRO A 1 113 ? 9.440 2.384 -6.657 1.00 97.69 113 PRO A CA 1
ATOM 831 C C . PRO A 1 113 ? 10.622 2.638 -7.608 1.00 97.69 113 PRO A C 1
ATOM 833 O O . PRO A 1 113 ? 11.625 1.931 -7.587 1.00 97.69 113 PRO A O 1
ATOM 836 N N . GLY A 1 114 ? 10.499 3.659 -8.460 1.00 96.75 114 GLY A N 1
ATOM 837 C CA . GLY A 1 114 ? 11.546 4.104 -9.379 1.00 96.75 114 GLY A CA 1
ATOM 838 C C . GLY A 1 114 ? 12.709 4.816 -8.679 1.00 96.75 114 GLY A C 1
ATOM 839 O O . GLY A 1 114 ? 12.635 5.173 -7.504 1.00 96.75 114 GLY A O 1
ATOM 840 N N . ALA A 1 115 ? 13.791 5.063 -9.423 1.00 95.19 115 ALA A N 1
ATOM 841 C CA . ALA A 1 115 ? 15.027 5.664 -8.906 1.00 95.19 115 ALA A CA 1
ATOM 842 C C . ALA A 1 115 ? 14.840 7.040 -8.237 1.00 95.19 115 ALA A C 1
ATOM 844 O O . ALA A 1 115 ? 15.599 7.410 -7.346 1.00 95.19 115 ALA A O 1
ATOM 845 N N . ASP A 1 116 ? 13.838 7.807 -8.659 1.00 94.50 116 ASP A N 1
ATOM 846 C CA . ASP A 1 116 ? 13.476 9.106 -8.092 1.00 94.50 116 ASP A CA 1
ATOM 847 C C . ASP A 1 116 ? 12.631 8.995 -6.811 1.00 94.50 116 ASP A C 1
ATOM 849 O O . ASP A 1 116 ? 12.613 9.930 -6.004 1.00 94.50 116 ASP A O 1
ATOM 853 N N . GLN A 1 117 ? 11.963 7.854 -6.621 1.00 96.81 117 GLN A N 1
ATOM 854 C CA . GLN A 1 117 ? 11.060 7.578 -5.506 1.00 96.81 117 GLN A CA 1
ATOM 855 C C . GLN A 1 117 ? 11.741 6.834 -4.357 1.00 96.81 117 GLN A C 1
ATOM 857 O O . GLN A 1 117 ? 11.341 7.011 -3.207 1.00 96.81 117 GLN A O 1
ATOM 862 N N . VAL A 1 118 ? 12.760 6.014 -4.630 1.00 97.81 118 VAL A N 1
ATOM 863 C CA . VAL A 1 118 ? 13.463 5.236 -3.597 1.00 97.81 118 VAL A CA 1
ATOM 864 C C . VAL A 1 118 ? 14.529 6.057 -2.874 1.00 97.81 118 VAL A C 1
ATOM 866 O O . VAL A 1 118 ? 15.087 7.027 -3.393 1.00 97.81 118 VAL A O 1
ATOM 869 N N . LYS A 1 119 ? 14.823 5.668 -1.633 1.00 96.88 119 LYS A N 1
ATOM 870 C CA . LYS A 1 119 ? 15.916 6.252 -0.852 1.00 96.88 119 LYS A CA 1
ATOM 871 C C . LYS A 1 119 ? 17.271 5.976 -1.515 1.00 96.88 119 LYS A C 1
ATOM 873 O O . LYS A 1 119 ? 17.505 4.897 -2.049 1.00 96.88 119 LYS A O 1
ATOM 878 N N . GLU A 1 120 ? 18.188 6.939 -1.429 1.00 96.19 120 GLU A N 1
ATOM 879 C CA . GLU A 1 120 ? 19.555 6.777 -1.937 1.00 96.19 120 GLU A CA 1
ATOM 880 C C . GLU A 1 120 ? 20.230 5.528 -1.342 1.00 96.19 120 GLU A C 1
ATOM 882 O O . GLU A 1 120 ? 20.148 5.274 -0.137 1.00 96.19 120 GLU A O 1
ATOM 887 N N . GLY A 1 121 ? 20.883 4.746 -2.205 1.00 95.44 121 GLY A N 1
ATOM 888 C CA . GLY A 1 121 ? 21.536 3.486 -1.843 1.00 95.44 121 GLY A CA 1
ATOM 889 C C . GLY A 1 121 ? 20.608 2.267 -1.780 1.00 95.44 121 GLY A C 1
ATOM 890 O O . GLY A 1 121 ? 21.103 1.160 -1.583 1.00 95.44 121 GLY A O 1
ATOM 891 N N . VAL A 1 122 ? 19.294 2.433 -1.968 1.00 96.81 122 VAL A N 1
ATOM 892 C CA . VAL A 1 122 ? 18.343 1.318 -2.104 1.00 96.81 122 VAL A CA 1
ATOM 893 C C . VAL A 1 122 ? 18.253 0.897 -3.571 1.00 96.81 122 VAL A C 1
ATOM 895 O O . VAL A 1 122 ? 18.140 1.741 -4.460 1.00 96.81 122 VAL A O 1
ATOM 898 N N . ALA A 1 123 ? 18.316 -0.411 -3.827 1.00 96.81 123 ALA A N 1
ATOM 899 C CA . ALA A 1 123 ? 18.189 -0.957 -5.174 1.00 96.81 123 ALA A CA 1
ATOM 900 C C . ALA A 1 123 ? 16.762 -0.768 -5.715 1.00 96.81 123 ALA A C 1
ATOM 902 O O . ALA A 1 123 ? 15.784 -1.042 -5.021 1.00 96.81 123 ALA A O 1
ATOM 903 N N . VAL A 1 124 ? 16.664 -0.310 -6.963 1.00 96.94 124 VAL A N 1
ATOM 904 C CA . VAL A 1 124 ? 15.397 -0.176 -7.694 1.00 96.94 124 VAL A CA 1
ATOM 905 C C . VAL A 1 124 ? 15.015 -1.536 -8.290 1.00 96.94 124 VAL A C 1
ATOM 907 O O . VAL A 1 124 ? 15.892 -2.175 -8.880 1.00 96.94 124 VAL A O 1
ATOM 910 N N . PRO A 1 125 ? 13.745 -1.964 -8.189 1.00 97.19 125 PRO A N 1
ATOM 911 C CA . PRO A 1 125 ? 13.278 -3.192 -8.827 1.00 97.19 125 PRO A CA 1
ATOM 912 C C . PRO A 1 125 ? 13.361 -3.137 -10.358 1.00 97.19 125 PRO A C 1
ATOM 914 O O . PRO A 1 125 ? 13.016 -2.131 -10.983 1.00 97.19 125 PRO A O 1
ATOM 917 N N . ASN A 1 126 ? 13.774 -4.245 -10.963 1.00 96.38 126 ASN A N 1
ATOM 918 C CA . ASN A 1 126 ? 13.844 -4.465 -12.404 1.00 96.38 126 ASN A CA 1
ATOM 919 C C . ASN A 1 126 ? 12.713 -5.387 -12.862 1.00 96.38 126 ASN A C 1
ATOM 921 O O . ASN A 1 126 ? 12.091 -6.079 -12.066 1.00 96.38 126 ASN A O 1
ATOM 925 N N . VAL A 1 127 ? 12.457 -5.423 -14.171 1.00 96.69 127 VAL A N 1
ATOM 926 C CA . VAL A 1 127 ? 11.505 -6.382 -14.751 1.00 96.69 127 VAL A CA 1
ATOM 927 C C . VAL A 1 127 ? 11.927 -7.811 -14.402 1.00 96.69 127 VAL A C 1
ATOM 929 O O . VAL A 1 127 ? 13.072 -8.186 -14.644 1.00 96.69 127 VAL A O 1
ATOM 932 N N . GLY A 1 128 ? 10.982 -8.596 -13.886 1.00 96.19 128 GLY A N 1
ATOM 933 C CA . GLY A 1 128 ? 11.195 -9.958 -13.402 1.00 96.19 128 GLY A CA 1
ATOM 934 C C . GLY A 1 128 ? 11.508 -10.057 -11.908 1.00 96.19 128 GLY A C 1
ATOM 935 O O . GLY A 1 128 ? 11.436 -11.160 -11.378 1.00 96.19 128 GLY A O 1
ATOM 936 N N . ASP A 1 129 ? 11.812 -8.945 -11.230 1.00 98.25 129 ASP A N 1
ATOM 937 C CA . ASP A 1 129 ? 11.971 -8.943 -9.775 1.00 98.25 129 ASP A CA 1
ATOM 938 C C . ASP A 1 129 ? 10.606 -9.091 -9.087 1.00 98.25 129 ASP A C 1
ATOM 940 O O . ASP A 1 129 ? 9.585 -8.601 -9.580 1.00 98.25 129 ASP A O 1
ATOM 944 N N . GLU A 1 130 ? 10.607 -9.715 -7.912 1.00 97.94 130 GLU A N 1
ATOM 945 C CA . GLU A 1 130 ? 9.462 -9.750 -7.004 1.00 97.94 130 GLU A CA 1
ATOM 946 C C . GLU A 1 130 ? 9.608 -8.666 -5.931 1.00 97.94 130 GLU A C 1
ATOM 948 O O . GLU A 1 130 ? 10.692 -8.422 -5.388 1.00 97.94 130 GLU A O 1
ATOM 953 N N . VAL A 1 131 ? 8.499 -7.991 -5.637 1.00 98.56 131 VAL A N 1
ATOM 954 C CA . VAL A 1 131 ? 8.396 -7.003 -4.564 1.00 98.56 131 VAL A CA 1
ATOM 955 C C . VAL A 1 131 ? 7.278 -7.424 -3.627 1.00 98.56 131 VAL A C 1
ATOM 957 O O . VAL A 1 131 ? 6.121 -7.489 -4.037 1.00 98.56 131 VAL A O 1
ATOM 960 N N . SER A 1 132 ? 7.599 -7.629 -2.355 1.00 98.31 132 SER A N 1
ATOM 961 C CA . SER A 1 132 ? 6.596 -7.970 -1.359 1.00 98.31 132 SER A CA 1
ATOM 962 C C . SER A 1 132 ? 5.869 -6.726 -0.858 1.00 98.31 132 SER A C 1
ATOM 964 O O . SER A 1 132 ? 6.476 -5.687 -0.578 1.00 98.31 132 SER A O 1
ATOM 966 N N . VAL A 1 133 ? 4.543 -6.799 -0.781 1.00 98.56 133 VAL A N 1
ATOM 967 C CA . VAL A 1 133 ? 3.665 -5.721 -0.321 1.00 98.56 133 VAL A CA 1
ATOM 968 C C . VAL A 1 133 ? 3.169 -6.072 1.075 1.00 98.56 133 VAL A C 1
ATOM 970 O O . VAL A 1 133 ? 2.420 -7.028 1.266 1.00 98.56 133 VAL A O 1
ATOM 973 N N . ASN A 1 134 ? 3.548 -5.276 2.074 1.00 98.31 134 ASN A N 1
ATOM 974 C CA . ASN A 1 134 ? 3.115 -5.455 3.459 1.00 98.31 134 ASN A CA 1
ATOM 975 C C . ASN A 1 134 ? 2.116 -4.366 3.854 1.00 98.31 134 ASN A C 1
ATOM 977 O O . ASN A 1 134 ? 2.374 -3.173 3.668 1.00 98.31 134 ASN A O 1
ATOM 981 N N . LEU A 1 135 ? 1.010 -4.771 4.476 1.00 97.81 135 LEU A N 1
ATOM 982 C CA . LEU A 1 135 ? 0.002 -3.869 5.034 1.00 97.81 135 LEU A CA 1
ATOM 983 C C . LEU A 1 135 ? -0.030 -4.022 6.555 1.00 97.81 135 LEU A C 1
ATOM 985 O O . LEU A 1 135 ? -0.115 -5.133 7.076 1.00 97.81 135 LEU A O 1
ATOM 989 N N . LEU A 1 136 ? 0.043 -2.897 7.271 1.00 97.25 136 LEU A N 1
ATOM 990 C CA . LEU A 1 136 ? 0.104 -2.862 8.731 1.00 97.25 136 LEU A CA 1
ATOM 991 C C . LEU A 1 136 ? -0.931 -1.888 9.301 1.00 97.25 136 LEU A C 1
ATOM 993 O O . LEU A 1 136 ? -0.982 -0.739 8.881 1.00 97.25 136 LEU A O 1
ATOM 997 N N . SER A 1 137 ? -1.700 -2.293 10.306 1.00 96.38 137 SER A N 1
ATOM 998 C CA . SER A 1 137 ? -2.592 -1.405 11.070 1.00 96.38 137 SER A CA 1
ATOM 999 C C . SER A 1 137 ? -2.429 -1.639 12.571 1.00 96.38 137 SER A C 1
ATOM 1001 O O . SER A 1 137 ? -1.867 -2.651 12.986 1.00 96.38 137 SER A O 1
ATOM 1003 N N . GLY A 1 138 ? -2.893 -0.700 13.401 1.00 95.44 138 GLY A N 1
ATOM 1004 C CA . GLY A 1 138 ? -2.921 -0.858 14.865 1.00 95.44 138 GLY A CA 1
ATOM 1005 C C . GLY A 1 138 ? -2.289 0.286 15.659 1.00 95.44 138 GLY A C 1
ATOM 1006 O O . GLY A 1 138 ? -2.462 0.348 16.873 1.00 95.44 138 GLY A O 1
ATOM 1007 N N . SER A 1 139 ? -1.540 1.181 15.009 1.00 91.94 139 SER A N 1
ATOM 1008 C CA . SER A 1 139 ? -0.710 2.179 15.706 1.00 91.94 139 SER A CA 1
ATOM 1009 C C . SER A 1 139 ? -1.006 3.634 15.354 1.00 91.94 139 SER A C 1
ATOM 1011 O O . SER A 1 139 ? -0.588 4.522 16.096 1.00 91.94 139 SER A O 1
ATOM 1013 N N . MET A 1 140 ? -1.706 3.900 14.250 1.00 93.88 140 MET A N 1
ATOM 1014 C CA . MET A 1 140 ? -1.848 5.261 13.725 1.00 93.88 140 MET A CA 1
ATOM 1015 C C . MET A 1 140 ? -3.081 5.972 14.257 1.00 93.88 140 MET A C 1
ATOM 1017 O O . MET A 1 140 ? -3.033 7.167 14.553 1.00 93.88 140 MET A O 1
ATOM 1021 N N . LYS A 1 141 ? -4.176 5.236 14.422 1.00 93.44 141 LYS A N 1
ATOM 1022 C CA . LYS A 1 141 ? -5.428 5.736 14.966 1.00 93.44 141 LYS A CA 1
ATOM 1023 C C . LYS A 1 141 ? -5.834 4.889 16.166 1.00 93.44 141 LYS A C 1
ATOM 1025 O O . LYS A 1 141 ? -5.693 3.668 16.191 1.00 93.44 141 LYS A O 1
ATOM 1030 N N . LYS A 1 142 ? -6.340 5.557 17.206 1.00 94.25 142 LYS A N 1
ATOM 1031 C CA . LYS A 1 142 ? -6.836 4.876 18.407 1.00 94.25 142 LYS A CA 1
ATOM 1032 C C . LYS A 1 142 ? -7.931 3.884 18.014 1.00 94.25 142 LYS A C 1
ATOM 1034 O O . LYS A 1 142 ? -8.894 4.265 17.356 1.00 94.25 142 LYS A O 1
ATOM 1039 N N . GLY A 1 143 ? -7.794 2.648 18.482 1.00 96.62 143 GLY A N 1
ATOM 1040 C CA . GLY A 1 143 ? -8.741 1.579 18.184 1.00 96.62 143 GLY A CA 1
ATOM 1041 C C . GLY A 1 143 ? -8.530 0.932 16.819 1.00 96.62 143 GLY A C 1
ATOM 1042 O O . GLY A 1 143 ? -9.352 0.105 16.444 1.00 96.62 143 GLY A O 1
ATOM 1043 N N . ASP A 1 144 ? -7.469 1.264 16.074 1.00 97.44 144 ASP A N 1
ATOM 1044 C CA . ASP A 1 144 ? -7.073 0.460 14.918 1.00 97.44 144 ASP A CA 1
ATOM 1045 C C . ASP A 1 144 ? -6.938 -1.012 15.322 1.00 97.44 144 ASP A C 1
ATOM 1047 O O . ASP A 1 144 ? -6.319 -1.339 16.337 1.00 97.44 144 ASP A O 1
ATOM 1051 N N . THR A 1 145 ? -7.489 -1.906 14.506 1.00 98.31 145 THR A N 1
ATOM 1052 C CA . THR A 1 145 ? -7.294 -3.342 14.707 1.00 98.31 145 THR A CA 1
ATOM 1053 C C . THR A 1 145 ? -5.873 -3.707 14.277 1.00 98.31 145 THR A C 1
ATOM 1055 O O . THR A 1 145 ? -5.488 -3.361 13.154 1.00 98.31 145 THR A O 1
ATOM 1058 N N . PRO A 1 146 ? -5.067 -4.366 15.130 1.00 97.38 146 PRO A N 1
ATOM 1059 C CA . PRO A 1 146 ? -3.724 -4.784 14.757 1.00 97.38 146 PRO A CA 1
ATOM 1060 C C . PRO A 1 146 ? -3.756 -5.782 13.600 1.00 97.38 146 PRO A C 1
ATOM 1062 O O . PRO A 1 146 ? -4.351 -6.849 13.717 1.00 97.38 146 PRO A O 1
ATOM 1065 N N . ARG A 1 147 ? -3.109 -5.430 12.489 1.00 97.25 147 ARG A N 1
ATOM 1066 C CA . ARG A 1 147 ? -2.862 -6.318 11.344 1.00 97.25 147 ARG A CA 1
ATOM 1067 C C . ARG A 1 147 ? -1.441 -6.082 10.865 1.00 97.25 147 ARG A C 1
ATOM 1069 O O . ARG A 1 147 ? -0.907 -4.984 11.038 1.00 97.25 147 ARG A O 1
ATOM 1076 N N . GLY A 1 148 ? -0.814 -7.089 10.284 1.00 94.44 148 GLY A N 1
ATOM 1077 C CA . GLY A 1 148 ? 0.556 -6.974 9.814 1.00 94.44 148 GLY A CA 1
ATOM 1078 C C . GLY A 1 148 ? 0.964 -8.161 8.967 1.00 94.44 148 GLY A C 1
ATOM 1079 O O . GLY A 1 148 ? 0.206 -9.113 8.815 1.00 94.44 148 GLY A O 1
ATOM 1080 N N . GLY A 1 149 ? 2.190 -8.093 8.464 1.00 93.94 149 GLY A N 1
ATOM 1081 C CA . GLY A 1 149 ? 2.759 -9.129 7.619 1.00 93.94 149 GLY A CA 1
ATOM 1082 C C . GLY A 1 149 ? 2.685 -8.790 6.139 1.00 93.94 149 GLY A C 1
ATOM 1083 O O . GLY A 1 149 ? 2.296 -7.694 5.727 1.00 93.94 149 GLY A O 1
ATOM 1084 N N . GLU A 1 150 ? 3.188 -9.724 5.354 1.00 97.12 150 GLU A N 1
ATOM 1085 C CA . GLU A 1 150 ? 3.127 -9.706 3.900 1.00 97.12 150 GLU A CA 1
ATOM 1086 C C . GLU A 1 150 ? 1.721 -10.050 3.434 1.00 97.12 150 GLU A C 1
ATOM 1088 O O . GLU A 1 150 ? 1.113 -10.996 3.932 1.00 97.12 150 GLU A O 1
ATOM 1093 N N . ALA A 1 151 ? 1.199 -9.229 2.528 1.00 96.56 151 ALA A N 1
ATOM 1094 C CA . ALA A 1 151 ? -0.095 -9.446 1.913 1.00 96.56 151 ALA A CA 1
ATOM 1095 C C . ALA A 1 151 ? 0.049 -10.185 0.579 1.00 96.56 151 ALA A C 1
ATOM 1097 O O . ALA A 1 151 ? -0.731 -11.092 0.330 1.00 96.56 151 ALA A O 1
ATOM 1098 N N . ASN A 1 152 ? 1.021 -9.810 -0.258 1.00 96.75 152 ASN A N 1
ATOM 1099 C CA . ASN A 1 152 ? 1.317 -10.506 -1.511 1.00 96.75 152 ASN A CA 1
ATOM 1100 C C . ASN A 1 152 ? 2.737 -10.181 -2.008 1.00 96.75 152 ASN A C 1
ATOM 1102 O O . ASN A 1 152 ? 3.269 -9.123 -1.658 1.00 96.75 152 ASN A O 1
ATOM 1106 N N . ASP A 1 153 ? 3.277 -11.023 -2.885 1.00 96.88 153 ASP A N 1
ATOM 1107 C CA . ASP A 1 153 ? 4.413 -10.717 -3.755 1.00 96.88 153 ASP A CA 1
ATOM 1108 C C . ASP A 1 153 ? 3.914 -10.278 -5.134 1.00 96.88 153 ASP A C 1
ATOM 1110 O O . ASP A 1 153 ? 3.026 -10.897 -5.720 1.00 96.88 153 ASP A O 1
ATOM 1114 N N . VAL A 1 154 ? 4.478 -9.194 -5.669 1.00 97.00 154 VAL A N 1
ATOM 1115 C CA . VAL A 1 154 ? 4.140 -8.712 -7.013 1.00 97.00 154 VAL A CA 1
ATOM 1116 C C . VAL A 1 154 ? 5.347 -8.765 -7.933 1.00 97.00 154 VAL A C 1
ATOM 1118 O O . VAL A 1 154 ? 6.419 -8.253 -7.611 1.00 97.00 154 VAL A O 1
ATOM 1121 N N . THR A 1 155 ? 5.166 -9.361 -9.108 1.00 97.50 155 THR A N 1
ATOM 1122 C CA . THR A 1 155 ? 6.201 -9.431 -10.140 1.00 97.50 155 THR A CA 1
ATOM 1123 C C . THR A 1 155 ? 6.238 -8.127 -10.928 1.00 97.50 155 THR A C 1
ATOM 1125 O O . THR A 1 155 ? 5.226 -7.685 -11.483 1.00 97.50 155 THR A O 1
ATOM 1128 N N . ILE A 1 156 ? 7.411 -7.509 -11.040 1.00 97.62 156 ILE A N 1
ATOM 1129 C CA . ILE A 1 156 ? 7.591 -6.328 -11.882 1.00 97.62 156 ILE A CA 1
ATOM 1130 C C . ILE A 1 156 ? 7.540 -6.738 -13.352 1.00 97.62 156 ILE A C 1
ATOM 1132 O O . ILE A 1 156 ? 8.352 -7.534 -13.827 1.00 97.62 156 ILE A O 1
ATOM 1136 N N . VAL A 1 157 ? 6.623 -6.142 -14.109 1.00 95.19 157 VAL A N 1
ATOM 1137 C CA . VAL A 1 157 ? 6.456 -6.416 -15.542 1.00 95.19 157 VAL A CA 1
ATOM 1138 C C . VAL A 1 157 ? 6.773 -5.191 -16.382 1.00 95.19 157 VAL A C 1
ATOM 1140 O O . VAL A 1 157 ? 6.594 -4.045 -15.960 1.00 95.19 157 VAL A O 1
ATOM 1143 N N . ALA A 1 158 ? 7.259 -5.423 -17.601 1.00 92.75 158 ALA A N 1
ATOM 1144 C CA . ALA A 1 158 ? 7.551 -4.342 -18.530 1.00 92.75 158 ALA A CA 1
ATOM 1145 C C . ALA A 1 158 ? 6.300 -3.490 -18.800 1.00 92.75 158 ALA A C 1
ATO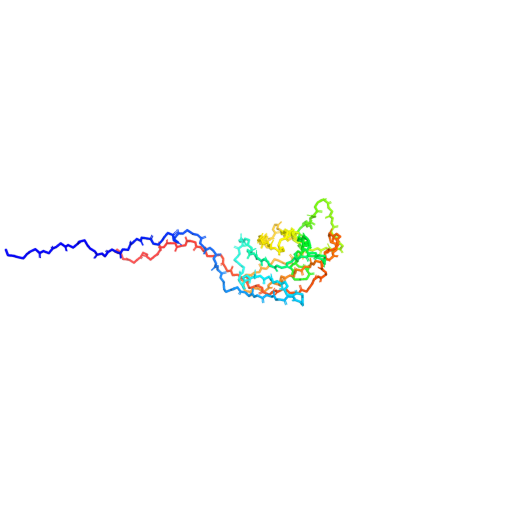M 1147 O O . ALA A 1 158 ? 5.180 -3.994 -18.880 1.00 92.75 158 ALA A O 1
ATOM 1148 N N . GLY A 1 159 ? 6.511 -2.185 -18.983 1.00 79.31 159 GLY A N 1
ATOM 1149 C CA . GLY A 1 159 ? 5.474 -1.286 -19.465 1.00 79.31 159 GLY A CA 1
ATOM 1150 C C . GLY A 1 159 ? 4.941 -1.753 -20.813 1.00 79.31 159 GLY A C 1
ATOM 1151 O O . GLY A 1 159 ? 5.705 -1.808 -21.775 1.00 79.31 159 GLY A O 1
ATOM 1152 N N . GLY A 1 160 ? 3.645 -2.064 -20.899 1.00 57.28 160 GLY A N 1
ATOM 1153 C CA . GLY A 1 160 ? 2.985 -2.252 -22.182 1.00 57.28 160 GLY A CA 1
ATOM 1154 C C . GLY A 1 160 ? 3.100 -0.955 -22.973 1.00 57.28 160 GLY A C 1
ATOM 1155 O O . GLY A 1 160 ? 2.403 0.017 -22.691 1.00 57.28 160 GLY A O 1
ATOM 1156 N N . GLY A 1 161 ? 4.011 -0.908 -23.945 1.00 40.75 161 GLY A N 1
ATOM 1157 C CA . GLY A 1 161 ? 3.948 0.118 -24.967 1.00 40.75 161 GLY A CA 1
ATOM 1158 C C . GLY A 1 161 ? 2.592 -0.015 -25.645 1.00 40.75 161 GLY A C 1
ATOM 1159 O O . GLY A 1 161 ? 2.256 -1.095 -26.131 1.00 40.75 161 GLY A O 1
ATOM 1160 N N . ASN A 1 162 ? 1.823 1.069 -25.710 1.00 44.28 162 ASN A N 1
ATOM 1161 C CA . ASN A 1 162 ? 0.774 1.196 -26.712 1.00 44.28 162 ASN A CA 1
ATOM 1162 C C . ASN A 1 162 ? 1.439 1.187 -28.100 1.00 44.28 162 ASN A C 1
ATOM 1164 O O . ASN A 1 162 ? 1.563 2.222 -28.743 1.00 44.28 162 ASN A O 1
ATOM 1168 N N . ASN A 1 163 ? 1.887 0.024 -28.569 1.00 39.44 163 ASN A N 1
ATOM 1169 C CA . ASN A 1 163 ? 2.100 -0.236 -29.982 1.00 39.44 163 ASN A CA 1
ATOM 1170 C C . ASN A 1 163 ? 0.785 -0.791 -30.521 1.00 39.44 163 ASN A C 1
ATOM 1172 O O . ASN A 1 163 ? 0.628 -1.983 -30.780 1.00 39.44 163 ASN A O 1
ATOM 1176 N N . ALA A 1 164 ? -0.188 0.107 -30.663 1.00 41.38 164 ALA A N 1
ATOM 1177 C CA . ALA A 1 164 ? -1.232 -0.097 -31.641 1.00 41.38 164 ALA A CA 1
ATOM 1178 C C . ALA A 1 164 ? -0.551 -0.139 -33.020 1.00 41.38 164 ALA A C 1
ATOM 1180 O O . ALA A 1 164 ? 0.065 0.837 -33.429 1.00 41.38 164 ALA A O 1
ATOM 1181 N N . GLY A 1 165 ? -0.643 -1.283 -33.699 1.00 40.81 165 GLY A N 1
ATOM 1182 C CA . GLY A 1 165 ? -0.484 -1.406 -35.150 1.00 40.81 165 GLY A CA 1
ATOM 1183 C C . GLY A 1 165 ? 0.858 -0.959 -35.734 1.00 40.81 165 GLY A C 1
ATOM 1184 O O . GLY A 1 165 ? 0.980 0.143 -36.253 1.00 40.81 165 GLY A O 1
ATOM 1185 N N . GLY A 1 166 ? 1.827 -1.873 -35.762 1.00 33.62 166 GLY A N 1
ATOM 1186 C CA . GLY A 1 166 ? 3.069 -1.714 -36.520 1.00 33.62 166 GLY A CA 1
ATOM 1187 C C . GLY A 1 166 ? 3.422 -2.909 -37.403 1.00 33.62 166 GLY A C 1
ATOM 1188 O O . GLY A 1 166 ? 4.587 -3.065 -37.744 1.00 33.62 166 GLY A O 1
ATOM 1189 N N . ASN A 1 167 ? 2.460 -3.761 -37.782 1.00 41.34 167 ASN A N 1
ATOM 1190 C CA . ASN A 1 167 ? 2.676 -4.697 -38.888 1.00 41.34 167 ASN A CA 1
ATOM 1191 C C . ASN A 1 167 ? 2.577 -3.915 -40.200 1.00 41.34 167 ASN A C 1
ATOM 1193 O O . ASN A 1 167 ? 1.510 -3.852 -40.806 1.00 41.34 167 ASN A O 1
ATOM 1197 N N . ASN A 1 168 ? 3.683 -3.317 -40.639 1.00 40.41 168 ASN A N 1
ATOM 1198 C CA . ASN A 1 168 ? 3.807 -2.892 -42.027 1.00 40.41 168 ASN A CA 1
ATOM 1199 C C . ASN A 1 168 ? 4.321 -4.088 -42.837 1.00 40.41 168 ASN A C 1
ATOM 1201 O O . ASN A 1 168 ? 5.521 -4.282 -43.019 1.00 40.41 168 ASN A O 1
ATOM 1205 N N . ALA A 1 169 ? 3.384 -4.943 -43.240 1.00 44.66 169 ALA A N 1
ATOM 1206 C CA . ALA A 1 169 ? 3.598 -5.921 -44.289 1.00 44.66 169 ALA A CA 1
ATOM 1207 C C . ALA A 1 169 ? 3.161 -5.293 -45.619 1.00 44.66 169 ALA A C 1
ATOM 1209 O O . ALA A 1 169 ? 1.982 -5.002 -45.795 1.00 44.66 169 ALA A O 1
ATOM 1210 N N . GLY A 1 170 ? 4.104 -5.155 -46.553 1.00 39.50 170 GLY A N 1
ATOM 1211 C CA . GLY A 1 170 ? 3.817 -5.150 -47.989 1.00 39.50 170 GLY A CA 1
ATOM 1212 C C . GLY A 1 170 ? 3.643 -3.788 -48.662 1.00 39.50 170 GLY A C 1
ATOM 1213 O O . GLY A 1 170 ? 2.579 -3.177 -48.599 1.00 39.50 170 GLY A O 1
ATOM 1214 N N . GLY A 1 171 ? 4.673 -3.408 -49.416 1.00 34.00 171 GLY A N 1
ATOM 1215 C CA . GLY A 1 171 ? 4.597 -2.621 -50.644 1.00 34.00 171 GLY A CA 1
ATOM 1216 C C . GLY A 1 171 ? 5.566 -3.230 -51.645 1.00 34.00 171 GLY A C 1
ATOM 1217 O O . GLY A 1 171 ? 6.710 -3.502 -51.215 1.00 34.00 171 GLY A O 1
#

Organism: NCBI:txid888019